Protein AF-A0A4U0UT67-F1 (afdb_monomer)

Organism: NCBI:txid329885

Secondary structure (DSSP, 8-state):
--------------------PPPPP-----------------GGGS-------EEEETTSHHHHHHT-HHHHHHHT---EEEEE-TTT--EEEEE-

Mean predicted aligned error: 19.43 Å

Radius of gyration: 29.46 Å; Cα contacts (8 Å, |Δi|>4): 71; chains: 1; bounding box: 54×54×70 Å

Foldseek 3Di:
DDDDDDDDDDDPDPPPDDDDDDDDDDDPDDPPPPDPDPDPPPPVPDDDPPPDKDKAWCPDPVNVCCPDPVVCVVVVWDDWDKDQDPPVRTIIIITD

Solvent-accessible surface area (backbone atoms only — not comparable to full-atom values): 6670 Å² total; per-residue (Å²): 139,88,84,83,83,79,84,79,78,83,79,80,80,80,81,78,78,84,79,86,75,78,91,74,81,91,67,97,66,81,90,74,71,79,70,81,72,81,69,80,78,66,69,84,75,55,82,71,84,70,85,70,72,44,80,37,48,42,89,39,74,67,28,59,46,58,73,34,69,68,50,23,58,76,72,68,40,78,46,76,47,82,43,80,39,82,89,81,76,46,41,37,31,40,32,62

Structure (mmCIF, N/CA/C/O backbone):
data_AF-A0A4U0UT67-F1
#
_entry.id   AF-A0A4U0UT67-F1
#
loop_
_atom_site.group_PDB
_atom_site.id
_atom_site.type_symbol
_atom_site.label_atom_id
_atom_site.label_alt_id
_atom_site.label_comp_id
_atom_site.label_asym_id
_atom_site.label_entity_id
_atom_site.label_seq_id
_atom_site.pdbx_PDB_ins_code
_atom_site.Cartn_x
_atom_site.Cartn_y
_atom_site.Cartn_z
_atom_site.occupancy
_atom_site.B_iso_or_equiv
_atom_site.auth_seq_id
_atom_site.auth_comp_id
_atom_site.auth_asym_id
_atom_site.auth_atom_id
_atom_site.pdbx_PDB_model_num
ATOM 1 N N . MET A 1 1 ? 13.631 -13.995 38.160 1.00 40.41 1 MET A N 1
ATOM 2 C CA . MET A 1 1 ? 13.294 -12.688 38.764 1.00 40.41 1 MET A CA 1
ATOM 3 C C . MET A 1 1 ? 11.977 -12.211 38.170 1.00 40.41 1 MET A C 1
ATOM 5 O O . MET A 1 1 ? 11.831 -12.271 36.958 1.00 40.41 1 MET A O 1
ATOM 9 N N . ARG A 1 2 ? 10.992 -11.873 39.011 1.00 42.91 2 ARG A N 1
ATOM 10 C CA . ARG A 1 2 ? 9.616 -11.524 38.617 1.00 42.91 2 ARG A CA 1
ATOM 11 C C . ARG A 1 2 ? 9.436 -10.010 38.748 1.00 42.91 2 ARG A C 1
ATOM 13 O O . ARG A 1 2 ? 9.640 -9.498 39.841 1.00 42.91 2 ARG A O 1
ATOM 20 N N . PHE A 1 3 ? 9.018 -9.328 37.685 1.00 53.97 3 PHE A N 1
ATOM 21 C CA . PHE A 1 3 ? 8.542 -7.944 37.758 1.00 53.97 3 PHE A CA 1
ATOM 22 C C . PHE A 1 3 ? 7.064 -7.911 37.355 1.00 53.97 3 PHE A C 1
A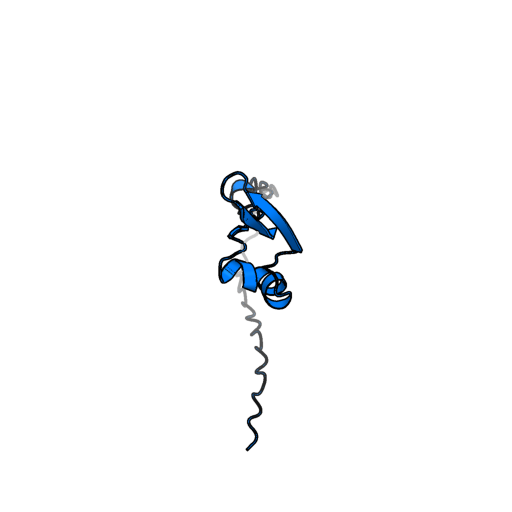TOM 24 O O . PHE A 1 3 ? 6.715 -8.030 36.185 1.00 53.97 3 PHE A O 1
ATOM 31 N N . LEU A 1 4 ? 6.201 -7.818 38.368 1.00 54.34 4 LEU A N 1
ATOM 32 C CA . LEU A 1 4 ? 4.773 -7.529 38.252 1.00 54.34 4 LEU A CA 1
ATOM 33 C C . LEU A 1 4 ? 4.615 -6.009 38.142 1.00 54.34 4 LEU A C 1
ATOM 35 O O . LEU A 1 4 ? 4.890 -5.293 39.102 1.00 54.34 4 LEU A O 1
ATOM 39 N N . VAL A 1 5 ? 4.173 -5.512 36.987 1.00 59.69 5 VAL A N 1
ATOM 40 C CA . VAL A 1 5 ? 3.782 -4.105 36.833 1.00 59.69 5 VAL A CA 1
ATOM 41 C C . VAL A 1 5 ? 2.327 -3.977 37.279 1.00 59.69 5 VAL A C 1
ATOM 43 O O . VAL A 1 5 ? 1.408 -4.441 36.609 1.00 59.69 5 VAL A O 1
ATOM 46 N N . TYR A 1 6 ? 2.132 -3.389 38.457 1.00 58.78 6 TYR A N 1
ATOM 47 C CA . TYR A 1 6 ? 0.822 -3.099 39.034 1.00 58.78 6 TYR A CA 1
ATOM 48 C C . TYR A 1 6 ? 0.089 -2.023 38.213 1.00 58.78 6 TYR A C 1
ATOM 50 O O . TYR A 1 6 ? 0.565 -0.898 38.064 1.00 58.78 6 TYR A O 1
ATOM 58 N N . LEU A 1 7 ? -1.104 -2.366 37.720 1.00 57.59 7 LEU A N 1
ATOM 59 C CA . LEU A 1 7 ? -2.083 -1.447 37.135 1.00 57.59 7 LEU A CA 1
ATOM 60 C C . LEU A 1 7 ? -2.612 -0.493 38.218 1.00 57.59 7 LEU A C 1
ATOM 62 O O . LEU A 1 7 ? -3.445 -0.861 39.044 1.00 57.59 7 LEU A O 1
ATOM 66 N N . GLY A 1 8 ? -2.129 0.749 38.212 1.00 47.41 8 GLY A N 1
ATOM 67 C CA . GLY A 1 8 ? -2.650 1.820 39.059 1.00 47.41 8 GLY A CA 1
ATOM 68 C C . GLY A 1 8 ? -3.967 2.376 38.514 1.00 47.41 8 GLY A C 1
ATOM 69 O O . GLY A 1 8 ? -3.978 3.140 37.549 1.00 47.41 8 GLY A O 1
ATOM 70 N N . ALA A 1 9 ? -5.083 2.017 39.150 1.00 58.94 9 ALA A N 1
ATOM 71 C CA . ALA A 1 9 ? -6.404 2.574 38.877 1.00 58.94 9 ALA A CA 1
ATOM 72 C C . ALA A 1 9 ? -6.436 4.090 39.168 1.00 58.94 9 ALA A C 1
ATOM 74 O O . ALA A 1 9 ? -6.280 4.530 40.309 1.00 58.94 9 ALA A O 1
ATOM 75 N N . ARG A 1 10 ? -6.665 4.913 38.135 1.00 56.28 10 ARG A N 1
ATOM 76 C CA . ARG A 1 10 ? -6.860 6.365 38.282 1.00 56.28 10 ARG A CA 1
ATOM 77 C C . ARG A 1 10 ? -8.202 6.650 38.961 1.00 56.28 10 ARG A C 1
ATOM 79 O O . ARG A 1 10 ? -9.256 6.642 38.331 1.00 56.28 10 ARG A O 1
ATOM 86 N N . LYS A 1 11 ? -8.145 6.943 40.258 1.00 58.47 11 LYS A N 1
ATOM 87 C CA . LYS A 1 11 ? -9.262 7.436 41.072 1.00 58.47 11 LYS A CA 1
ATOM 88 C C . LYS A 1 11 ? -9.643 8.851 40.598 1.00 58.47 11 LYS A C 1
ATOM 90 O O . LYS A 1 11 ? -8.900 9.801 40.833 1.00 58.47 11 LYS A O 1
ATOM 95 N N . ARG A 1 12 ? -10.780 9.012 39.906 1.00 60.66 12 ARG A N 1
ATOM 96 C CA . ARG A 1 12 ? -11.346 10.336 39.577 1.00 60.66 12 ARG A CA 1
ATOM 97 C C . ARG A 1 12 ? -11.856 10.986 40.866 1.00 60.66 12 ARG A C 1
ATOM 99 O O . ARG A 1 12 ? -12.861 10.564 41.428 1.00 60.66 12 ARG A O 1
ATOM 106 N N . SER A 1 13 ? -11.128 11.991 41.343 1.00 50.62 13 SER A N 1
ATOM 107 C CA . SER A 1 13 ? -11.555 12.872 42.429 1.00 50.62 13 SER A CA 1
ATOM 108 C C . SER A 1 13 ? -12.766 13.684 41.966 1.00 50.62 13 SER A C 1
ATOM 110 O O . SER A 1 13 ? -12.665 14.531 41.080 1.00 50.62 13 SER A O 1
ATOM 112 N N . ASN A 1 14 ? -13.925 13.365 42.536 1.00 55.22 14 ASN A N 1
ATOM 113 C CA . ASN A 1 14 ? -15.193 14.039 42.302 1.00 55.22 14 ASN A CA 1
ATOM 114 C C . ASN A 1 14 ? -15.176 15.359 43.090 1.00 55.22 14 ASN A C 1
ATOM 116 O O . ASN A 1 14 ? -15.526 15.402 44.272 1.00 55.22 14 ASN A O 1
ATOM 120 N N . ARG A 1 15 ? -14.659 16.423 42.466 1.00 48.12 15 ARG A N 1
ATOM 121 C CA . ARG A 1 15 ? -14.561 17.756 43.068 1.00 48.12 15 ARG A CA 1
ATOM 122 C C . ARG A 1 15 ? -15.968 18.354 43.145 1.00 48.12 15 ARG A C 1
ATOM 124 O O . ARG A 1 15 ? -16.426 18.997 42.209 1.00 48.12 15 ARG A O 1
ATOM 131 N N . LYS A 1 16 ? -16.662 18.112 44.259 1.00 58.12 16 LYS A N 1
ATOM 132 C CA . LYS A 1 16 ? -17.909 18.803 44.606 1.00 58.12 16 LYS A CA 1
ATOM 133 C C . LYS A 1 16 ? -17.585 20.283 44.820 1.00 58.12 16 LYS A C 1
ATOM 135 O O . LYS A 1 16 ? -16.995 20.643 45.837 1.00 58.12 16 LYS A O 1
ATOM 140 N N . SER A 1 17 ? -17.918 21.133 43.854 1.00 54.19 17 SER A N 1
ATOM 141 C CA . SER A 1 17 ? -17.946 22.581 44.053 1.00 54.19 17 SER A CA 1
ATOM 142 C C . SER A 1 17 ? -19.160 22.915 44.917 1.00 54.19 17 SER A C 1
ATOM 144 O O . SER A 1 17 ? -20.297 22.794 44.467 1.00 54.19 17 SER A O 1
ATOM 146 N N . SER A 1 18 ? -18.919 23.283 46.173 1.00 54.09 18 SER A N 1
ATOM 147 C CA . SER A 1 18 ? -19.931 23.893 47.034 1.00 54.09 18 SER A CA 1
ATOM 148 C C . SER A 1 18 ? -20.231 25.291 46.496 1.00 54.09 18 SER A C 1
ATOM 150 O O . SER A 1 18 ? -19.351 26.151 46.486 1.00 54.09 18 SER A O 1
ATOM 152 N N . LEU A 1 19 ? -21.441 25.484 45.978 1.00 52.16 19 LEU A N 1
ATOM 153 C CA . LEU A 1 19 ? -21.925 26.753 45.447 1.00 52.16 19 LEU A CA 1
ATOM 154 C C . LEU A 1 19 ? -22.695 27.451 46.575 1.00 52.16 19 LEU A C 1
ATOM 156 O 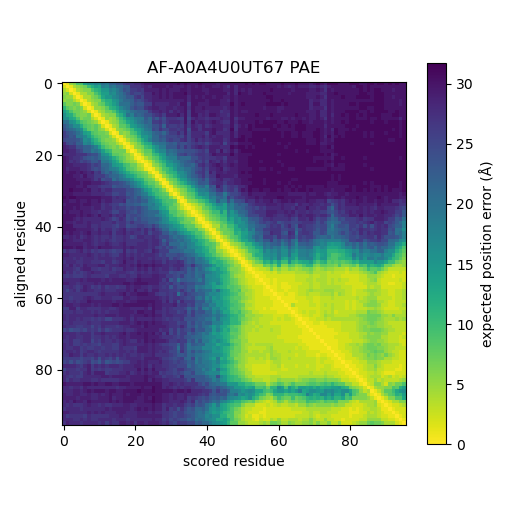O . LEU A 1 19 ? -23.841 27.113 46.859 1.00 52.16 19 LEU A O 1
ATOM 160 N N . HIS A 1 20 ? -22.037 28.381 47.268 1.00 52.00 20 HIS A N 1
ATOM 161 C CA . HIS A 1 20 ? -22.703 29.279 48.209 1.00 52.00 20 HIS A CA 1
ATOM 162 C C . HIS A 1 20 ? -23.363 30.410 47.412 1.00 52.00 20 HIS A C 1
ATOM 164 O O . HIS A 1 20 ? -22.683 31.334 46.971 1.00 52.00 20 HIS A O 1
ATOM 170 N N . HIS A 1 21 ? -24.682 30.341 47.232 1.00 48.97 21 HIS A N 1
ATOM 171 C CA . HIS A 1 21 ? -25.486 31.487 46.809 1.00 48.97 21 HIS A CA 1
ATOM 172 C C . HIS A 1 21 ? -26.056 32.192 48.051 1.00 48.97 21 HIS A C 1
ATOM 174 O O . HIS A 1 21 ? -26.717 31.533 48.855 1.00 48.97 21 HIS A O 1
ATOM 180 N N . PRO A 1 22 ? -25.830 33.505 48.245 1.00 54.06 22 PRO A N 1
ATOM 181 C CA . PRO A 1 22 ? -26.671 34.293 49.138 1.00 54.06 22 PRO A CA 1
ATOM 182 C C . PRO A 1 22 ? -28.058 34.503 48.495 1.00 54.06 22 PRO A C 1
ATOM 184 O O . PRO A 1 22 ? -28.160 34.496 47.265 1.00 54.06 22 PRO A O 1
ATOM 187 N N . PRO A 1 23 ? -29.129 34.679 49.291 1.00 54.25 23 PRO A N 1
ATOM 188 C CA . PRO A 1 23 ? -30.474 34.852 48.753 1.00 54.25 23 PRO A CA 1
ATOM 189 C C . PRO A 1 23 ? -30.576 36.202 48.031 1.00 54.25 23 PRO A C 1
ATOM 191 O O . PRO A 1 23 ? -30.396 37.253 48.645 1.00 54.25 23 PRO A O 1
ATOM 194 N N . SER A 1 24 ? -30.844 36.179 46.724 1.00 47.66 24 SER A N 1
ATOM 195 C CA . SER A 1 24 ? -31.177 37.384 45.962 1.00 47.66 24 SER A CA 1
ATOM 196 C C . SER A 1 24 ? -32.648 37.759 46.184 1.00 47.66 24 SER A C 1
ATOM 198 O O . SER A 1 24 ? -33.487 36.860 46.291 1.00 47.66 24 SER A O 1
ATOM 200 N N . PRO A 1 25 ? -32.986 39.058 46.236 1.00 47.19 25 PRO A N 1
ATOM 201 C CA . PRO A 1 25 ? -34.361 39.507 46.413 1.00 47.19 25 PRO A CA 1
ATOM 202 C C . PRO A 1 25 ? -35.207 39.122 45.195 1.00 47.19 25 PRO A C 1
ATOM 204 O O . PRO A 1 25 ? -34.744 39.199 44.057 1.00 47.19 25 PRO A O 1
ATOM 207 N N . THR A 1 26 ? -36.447 38.705 45.448 1.00 54.31 26 THR A N 1
ATOM 208 C CA . THR A 1 26 ? -37.494 38.519 44.440 1.00 54.31 26 THR A CA 1
ATOM 209 C C . THR A 1 26 ? -37.762 39.852 43.755 1.00 54.31 26 THR A C 1
ATOM 211 O O . THR A 1 26 ? -38.441 40.716 44.307 1.00 54.31 26 THR A O 1
ATOM 214 N N . ALA A 1 27 ? -37.183 40.023 42.572 1.00 48.88 27 ALA A N 1
ATOM 215 C CA . ALA A 1 27 ? -37.660 40.968 41.585 1.00 48.88 27 ALA A CA 1
ATOM 216 C C . ALA A 1 27 ? -38.643 40.208 40.692 1.00 48.88 27 ALA A C 1
ATOM 218 O O . ALA A 1 27 ? -38.265 39.210 40.078 1.00 48.88 27 ALA A O 1
ATOM 219 N N . ASP A 1 28 ? -39.891 40.670 40.658 1.00 53.22 28 ASP A N 1
ATOM 220 C CA . ASP A 1 28 ? -40.818 40.386 39.569 1.00 53.22 28 ASP A CA 1
ATOM 221 C C . ASP A 1 28 ? -40.132 40.810 38.265 1.00 53.22 28 ASP A C 1
ATOM 223 O O . ASP A 1 28 ? -40.013 41.995 37.955 1.00 53.22 28 ASP A O 1
ATOM 227 N N . ALA A 1 29 ? -39.582 39.834 37.553 1.00 51.84 29 ALA A N 1
ATOM 228 C CA . ALA A 1 29 ? -38.960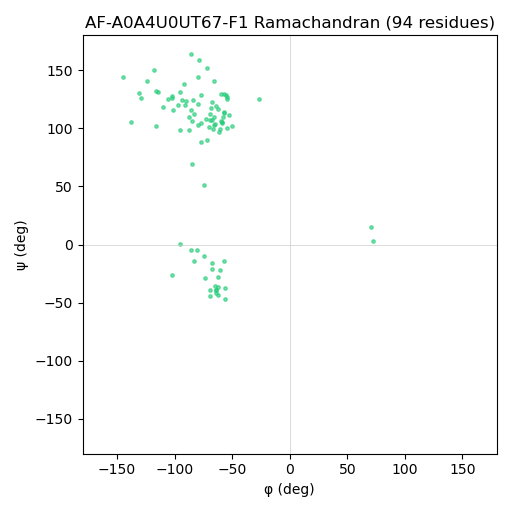 40.015 36.259 1.00 51.84 29 ALA A CA 1
ATOM 229 C C . ALA A 1 29 ? -39.417 38.849 35.389 1.00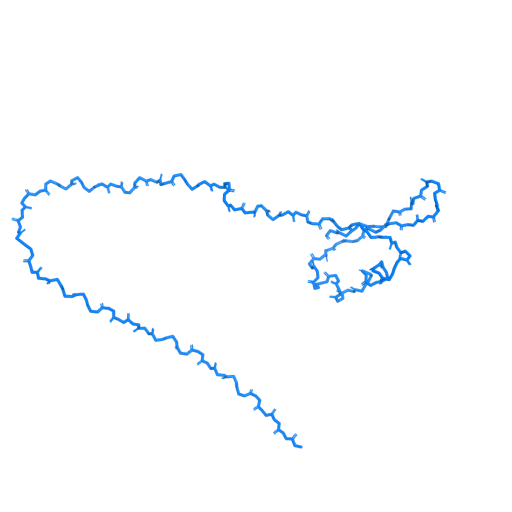 51.84 29 ALA A C 1
ATOM 231 O O . ALA A 1 29 ? -39.053 37.695 35.594 1.00 51.84 29 ALA A O 1
ATOM 232 N N . GLU A 1 30 ? -40.316 39.222 34.497 1.00 52.62 30 GLU A N 1
ATOM 233 C CA . GLU A 1 30 ? -40.933 38.487 33.409 1.00 52.62 30 GLU A CA 1
ATOM 234 C C . GLU A 1 30 ? -40.050 37.348 32.879 1.00 52.62 30 GLU A C 1
ATOM 236 O O . GLU A 1 30 ? -38.891 37.536 32.508 1.00 52.62 30 GLU A O 1
ATOM 241 N N . ASP A 1 31 ? -40.628 36.148 32.873 1.00 53.28 31 ASP A N 1
ATOM 242 C CA . ASP A 1 31 ? -40.009 34.877 32.497 1.00 53.28 31 ASP A CA 1
ATOM 243 C C . ASP A 1 31 ? -39.832 34.763 30.969 1.00 53.28 31 ASP A C 1
ATOM 245 O O . ASP A 1 31 ? -40.228 33.785 30.334 1.00 53.28 31 ASP A O 1
ATOM 249 N N . GLU A 1 32 ? -39.229 35.775 30.343 1.00 61.16 32 GLU A N 1
ATOM 250 C CA . GLU A 1 32 ? -38.628 35.638 29.019 1.00 61.16 32 GLU A CA 1
ATOM 251 C C . GLU A 1 32 ? -37.204 35.101 29.187 1.00 61.16 32 GLU A C 1
ATOM 253 O O . GLU A 1 32 ? -36.199 35.773 28.944 1.00 61.16 32 GLU A O 1
ATOM 258 N N . MET A 1 33 ? -37.109 33.837 29.614 1.00 57.72 33 MET A N 1
ATOM 259 C CA . MET A 1 33 ? -35.880 33.066 29.462 1.00 57.72 33 MET A CA 1
ATOM 260 C C . MET A 1 33 ? -35.448 33.131 27.995 1.00 57.72 33 MET A C 1
ATOM 262 O O . MET A 1 33 ? -36.083 32.535 27.120 1.00 57.72 33 MET A O 1
ATOM 266 N N . CYS A 1 34 ? -34.335 33.815 27.728 1.00 60.47 34 CYS A N 1
ATOM 267 C CA . CYS A 1 34 ? -33.598 33.688 26.479 1.00 60.47 34 CYS A CA 1
ATOM 268 C C . CYS A 1 34 ? -33.355 32.197 26.212 1.00 60.47 34 CYS A C 1
ATOM 270 O O . CYS A 1 34 ? -32.474 31.578 26.814 1.00 60.47 34 CYS A O 1
ATOM 272 N N . LYS A 1 35 ? -34.141 31.601 25.310 1.00 67.50 35 LYS A N 1
ATOM 273 C CA . LYS A 1 35 ? -33.863 30.259 24.797 1.00 67.50 35 LYS A CA 1
ATOM 274 C C . LYS A 1 35 ? -32.461 30.312 24.188 1.00 67.50 35 LYS A C 1
ATOM 276 O O . LYS A 1 35 ? -32.208 31.228 23.401 1.00 67.50 35 LYS A O 1
ATOM 281 N N . PRO A 1 36 ? -31.543 29.391 24.530 1.00 62.56 36 PRO A N 1
ATOM 282 C CA . PRO A 1 36 ? -30.241 29.366 23.889 1.00 62.56 36 PRO A CA 1
ATOM 283 C C . PRO A 1 36 ? -30.479 29.221 22.389 1.00 62.56 36 PRO A C 1
ATOM 285 O O . PRO A 1 36 ? -31.041 28.225 21.930 1.00 62.56 36 PRO A O 1
ATOM 288 N N . VAL A 1 37 ? -30.116 30.262 21.641 1.00 65.38 37 VAL A N 1
ATOM 289 C CA . VAL A 1 37 ? -30.132 30.228 20.183 1.00 65.38 37 VAL A CA 1
ATOM 290 C C . VAL A 1 37 ? -29.282 29.021 19.791 1.00 65.38 37 VAL A C 1
ATOM 292 O O . VAL A 1 37 ? -28.164 28.901 20.303 1.00 65.38 37 VAL A O 1
ATOM 295 N N . PRO A 1 38 ? -29.780 28.092 18.958 1.00 63.88 38 PRO A N 1
ATOM 296 C CA . PRO A 1 38 ? -28.931 27.034 18.450 1.00 63.88 38 PRO A CA 1
ATOM 297 C C . PRO A 1 38 ? -27.802 27.720 17.687 1.00 63.88 38 PRO A C 1
ATOM 299 O O . PRO A 1 38 ? -28.018 28.287 16.618 1.00 63.88 38 PRO A O 1
ATOM 302 N N . PHE A 1 39 ? -26.603 27.728 18.270 1.00 62.44 39 PHE A N 1
ATOM 303 C CA . PHE A 1 39 ? -25.409 28.098 17.532 1.00 62.44 39 PHE A CA 1
ATOM 304 C C . PHE A 1 39 ? -25.380 27.183 16.308 1.00 62.44 39 PHE A C 1
ATOM 306 O O . PHE A 1 39 ? -25.472 25.962 16.489 1.00 62.44 39 PHE A O 1
ATOM 313 N N . PRO A 1 40 ? -25.307 27.719 15.079 1.00 62.53 40 PRO A N 1
ATOM 314 C CA . PRO A 1 40 ? -25.061 26.875 13.928 1.00 62.53 40 PRO A CA 1
ATOM 315 C C . PRO A 1 40 ? -23.733 26.176 14.202 1.00 62.53 40 PRO A C 1
ATOM 317 O O . PRO A 1 40 ? -22.683 26.810 14.281 1.00 62.53 40 PRO A O 1
ATOM 320 N N . VAL A 1 41 ? -23.790 24.869 14.460 1.00 61.50 41 VAL A N 1
ATOM 321 C CA . VAL A 1 41 ? -22.585 24.060 14.580 1.00 61.50 41 VAL A CA 1
ATOM 322 C C . VAL A 1 41 ? -21.989 24.060 13.183 1.00 61.50 41 VAL A C 1
ATOM 324 O O . VAL A 1 41 ? -22.475 23.358 12.303 1.00 61.50 41 VAL A O 1
ATOM 327 N N . GLU A 1 42 ? -20.990 24.909 12.955 1.00 64.88 42 GLU A N 1
ATOM 328 C CA . GLU A 1 42 ? -20.235 24.930 11.711 1.00 64.88 42 GLU A CA 1
ATOM 329 C C . GLU A 1 42 ? -19.553 23.567 11.541 1.00 64.88 42 GLU A C 1
ATOM 331 O O . GLU A 1 42 ? -18.479 23.287 12.084 1.00 64.88 42 GLU A O 1
ATOM 336 N N . GLU A 1 43 ? -20.207 22.696 10.771 1.00 60.53 43 GLU A N 1
ATOM 337 C CA . GLU A 1 43 ? -19.730 21.360 10.392 1.00 60.53 43 GLU A CA 1
ATOM 338 C C . GLU A 1 43 ? -18.369 21.397 9.672 1.00 60.53 43 GLU A C 1
ATOM 340 O O . GLU A 1 43 ? -17.683 20.382 9.586 1.00 60.53 43 GLU A O 1
ATOM 345 N N . TRP A 1 44 ? -17.940 22.581 9.231 1.00 56.88 44 TRP A N 1
ATOM 346 C CA . TRP A 1 44 ? -16.640 22.901 8.639 1.00 56.88 44 TRP A CA 1
ATOM 347 C C . TRP A 1 44 ? -15.446 22.638 9.567 1.00 56.88 44 TRP A C 1
ATOM 349 O O . TRP A 1 44 ? -14.324 22.475 9.092 1.00 56.88 44 TRP A O 1
ATOM 359 N N . SER A 1 45 ? -15.673 22.590 10.883 1.00 60.75 45 SER A N 1
ATOM 360 C CA . SER A 1 45 ? -14.622 22.396 11.893 1.00 60.75 45 SER A CA 1
ATOM 361 C C . SER A 1 45 ? -14.241 20.934 12.125 1.00 60.75 45 SER A C 1
ATOM 363 O O . SER A 1 45 ? -13.210 20.655 12.743 1.00 60.75 45 SER A O 1
ATOM 365 N N . ARG A 1 46 ? -15.050 19.980 11.646 1.00 62.84 46 ARG A N 1
ATOM 366 C CA . ARG A 1 46 ? -14.709 18.562 11.760 1.00 62.84 46 ARG A CA 1
ATOM 367 C C . ARG A 1 46 ? -13.830 18.190 10.573 1.00 62.84 46 ARG A C 1
ATOM 369 O O . ARG A 1 46 ? -14.331 18.225 9.448 1.00 62.84 46 ARG A O 1
ATOM 376 N N . PRO A 1 47 ? -12.555 17.808 10.780 1.00 60.56 47 PRO A N 1
ATOM 377 C CA . PRO A 1 47 ? -11.788 17.215 9.701 1.00 60.56 47 PRO A CA 1
ATOM 378 C C . PRO A 1 47 ? -12.576 15.997 9.228 1.00 60.56 47 PRO A C 1
ATOM 380 O O . PRO A 1 47 ? -12.781 15.044 9.985 1.00 60.56 47 PRO A O 1
ATOM 383 N N . LYS A 1 48 ? -13.093 16.065 7.997 1.00 63.47 48 LYS A N 1
ATOM 384 C CA . LYS A 1 48 ? -13.665 14.888 7.350 1.00 63.47 48 LYS A CA 1
ATOM 385 C C . LYS A 1 48 ? -12.564 13.831 7.385 1.00 63.47 48 LYS A C 1
ATOM 387 O O . LYS A 1 48 ? -11.436 14.172 7.022 1.00 63.47 48 LYS A O 1
ATOM 392 N N . PRO A 1 49 ? -12.837 12.604 7.859 1.00 61.97 49 PRO A N 1
ATOM 393 C CA . PRO A 1 49 ? -11.853 11.542 7.766 1.00 61.97 49 PRO A CA 1
ATOM 394 C C . PRO A 1 49 ? -11.546 11.384 6.279 1.00 61.97 49 PRO A C 1
ATOM 396 O O . PRO A 1 49 ? -12.397 10.941 5.512 1.00 61.97 49 PRO A O 1
ATOM 399 N N . ALA A 1 50 ? -10.383 11.872 5.854 1.00 64.00 50 ALA A N 1
ATOM 400 C CA . ALA A 1 50 ? -9.930 11.671 4.497 1.00 64.00 50 ALA A CA 1
ATOM 401 C C . ALA A 1 50 ? -9.727 10.165 4.354 1.00 64.00 50 ALA A C 1
ATOM 403 O O . ALA A 1 50 ? -8.961 9.577 5.120 1.00 64.00 50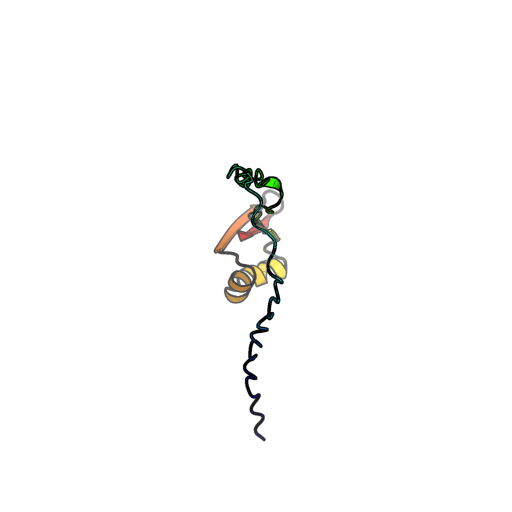 ALA A O 1
ATOM 404 N N . GLU A 1 51 ? -10.456 9.538 3.434 1.00 68.50 51 GLU A N 1
ATOM 405 C CA . GLU A 1 51 ? -10.140 8.181 3.005 1.00 68.50 51 GLU A CA 1
ATOM 406 C C . GLU A 1 51 ? -8.709 8.229 2.464 1.00 68.50 51 GLU A C 1
ATOM 408 O O . GLU A 1 51 ? -8.432 8.860 1.443 1.00 68.50 51 GLU A O 1
ATOM 413 N N . MET A 1 52 ? -7.770 7.700 3.248 1.00 70.50 52 MET A N 1
ATOM 414 C CA . MET A 1 52 ? -6.351 7.853 2.974 1.00 70.50 52 MET A CA 1
ATOM 415 C C . MET A 1 52 ? -5.932 6.723 2.045 1.00 70.50 52 MET A C 1
ATOM 417 O O . MET A 1 52 ? -5.715 5.597 2.476 1.00 70.50 52 MET A O 1
ATOM 421 N N . GLU A 1 53 ? -5.857 7.031 0.756 1.00 83.75 53 GLU A N 1
ATOM 422 C CA . GLU A 1 53 ? -5.354 6.105 -0.250 1.00 83.75 53 GLU A CA 1
ATOM 423 C C . GLU A 1 53 ? -3.827 6.186 -0.309 1.00 83.75 53 GLU A C 1
ATOM 425 O O . GLU A 1 53 ? -3.254 7.263 -0.501 1.00 83.75 53 GLU A O 1
ATOM 430 N N . LEU A 1 54 ? -3.153 5.050 -0.141 1.00 84.25 54 LEU A N 1
ATOM 431 C CA . LEU A 1 54 ? -1.696 4.977 -0.181 1.00 84.25 54 LEU A CA 1
ATOM 432 C C . LEU A 1 54 ? -1.237 4.243 -1.443 1.00 84.25 54 LEU A C 1
ATOM 434 O O . LEU A 1 54 ? -1.533 3.064 -1.621 1.00 84.25 54 LEU A O 1
ATOM 438 N N . LEU A 1 55 ? -0.483 4.935 -2.297 1.00 88.94 55 LEU A N 1
ATOM 439 C CA . LEU A 1 55 ? 0.154 4.359 -3.481 1.00 88.94 55 LEU A CA 1
ATOM 440 C C . LEU A 1 55 ? 1.608 4.000 -3.170 1.00 88.94 55 LEU A C 1
ATOM 442 O O . LEU A 1 55 ? 2.404 4.872 -2.823 1.00 88.94 55 LEU A O 1
ATOM 446 N N . VAL A 1 56 ? 1.961 2.721 -3.305 1.00 90.12 56 VAL A N 1
ATOM 447 C CA . VAL A 1 56 ? 3.294 2.202 -2.969 1.00 90.12 56 VAL A CA 1
ATOM 448 C C . VAL A 1 56 ? 3.836 1.345 -4.110 1.00 90.12 56 VAL A C 1
ATOM 450 O O . VAL A 1 56 ? 3.138 0.440 -4.557 1.00 90.12 56 VAL A O 1
ATOM 453 N N . PRO A 1 57 ? 5.076 1.552 -4.584 1.00 90.94 57 PRO A N 1
ATOM 454 C CA . PRO A 1 57 ? 5.690 0.645 -5.551 1.00 90.94 57 PRO A CA 1
ATOM 455 C 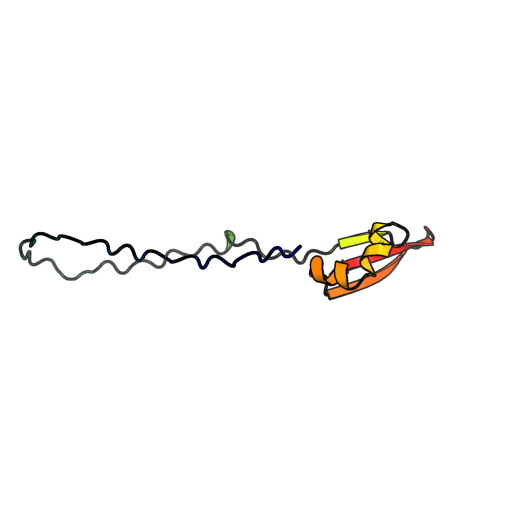C . PRO A 1 57 ? 5.784 -0.776 -4.982 1.00 90.94 57 PRO A C 1
ATOM 457 O O . PRO A 1 57 ? 6.290 -0.960 -3.871 1.00 90.94 57 PRO A O 1
ATOM 460 N N . ALA A 1 58 ? 5.329 -1.779 -5.731 1.00 90.56 58 ALA A N 1
ATOM 461 C CA . ALA A 1 58 ? 5.284 -3.166 -5.266 1.00 90.56 58 ALA A CA 1
ATOM 462 C C . ALA A 1 58 ? 6.681 -3.722 -4.946 1.00 90.56 58 ALA A C 1
ATOM 464 O O . ALA A 1 58 ? 6.845 -4.427 -3.955 1.00 90.56 58 ALA A O 1
ATOM 465 N N . ASP A 1 59 ? 7.686 -3.331 -5.731 1.00 90.19 59 ASP A N 1
ATOM 466 C CA . ASP A 1 59 ? 9.064 -3.820 -5.601 1.00 90.19 59 ASP A CA 1
ATOM 467 C C . ASP A 1 59 ? 9.855 -3.110 -4.486 1.00 90.19 59 ASP A C 1
ATOM 469 O O . ASP A 1 59 ? 10.989 -3.476 -4.183 1.00 90.19 59 ASP A O 1
ATOM 473 N N . SER A 1 60 ? 9.266 -2.095 -3.846 1.00 90.69 60 SER A N 1
ATOM 474 C CA . SER A 1 60 ? 9.884 -1.397 -2.716 1.00 90.69 60 SER A CA 1
ATOM 475 C C . SER A 1 60 ? 9.756 -2.192 -1.414 1.00 90.69 60 SER A C 1
ATOM 477 O O . SER A 1 60 ? 8.847 -3.007 -1.247 1.00 90.69 60 SER A O 1
ATOM 479 N N . GLU A 1 61 ? 10.616 -1.913 -0.433 1.00 90.81 61 GLU A N 1
ATOM 480 C CA . GLU A 1 61 ? 10.518 -2.501 0.913 1.00 90.81 61 GLU A CA 1
ATOM 481 C C . GLU A 1 61 ? 9.150 -2.225 1.566 1.00 90.81 61 GLU A C 1
ATOM 483 O O . GLU A 1 61 ? 8.561 -3.093 2.213 1.00 90.81 61 GLU A O 1
ATOM 488 N N . ALA A 1 62 ? 8.593 -1.032 1.336 1.00 87.25 62 ALA A N 1
ATOM 489 C CA . ALA A 1 62 ? 7.253 -0.677 1.788 1.00 87.25 62 ALA A CA 1
ATOM 490 C C . ALA A 1 62 ? 6.171 -1.545 1.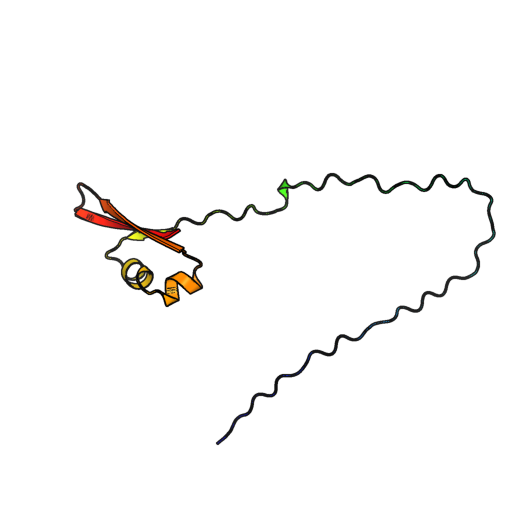120 1.00 87.25 62 ALA A C 1
ATOM 492 O O . ALA A 1 62 ? 5.239 -1.978 1.797 1.00 87.25 62 ALA A O 1
ATOM 493 N N . GLY A 1 63 ? 6.318 -1.851 -0.174 1.00 89.94 63 GLY A N 1
ATOM 494 C CA . GLY A 1 63 ? 5.408 -2.723 -0.920 1.00 89.94 63 GLY A CA 1
ATOM 495 C C . GLY A 1 63 ? 5.379 -4.149 -0.370 1.00 89.94 63 GLY A C 1
ATOM 496 O O . GLY A 1 63 ? 4.303 -4.700 -0.138 1.00 89.94 63 GLY A O 1
ATOM 497 N N . HIS A 1 64 ? 6.547 -4.707 -0.045 1.00 89.00 64 HIS A N 1
ATOM 498 C CA . HIS A 1 64 ? 6.659 -6.026 0.587 1.00 89.00 64 HIS A CA 1
ATOM 499 C C . HIS A 1 64 ? 6.022 -6.053 1.987 1.00 89.00 64 HIS A C 1
ATOM 501 O O . HIS A 1 64 ? 5.351 -7.020 2.352 1.00 89.00 64 HIS A O 1
ATOM 507 N N . ASN A 1 65 ? 6.184 -4.978 2.764 1.00 88.62 65 ASN A N 1
ATOM 508 C CA . ASN A 1 65 ? 5.622 -4.868 4.111 1.00 88.62 65 ASN A CA 1
ATOM 509 C C . ASN A 1 65 ? 4.104 -4.648 4.124 1.00 88.62 65 ASN A C 1
ATOM 511 O O . ASN A 1 65 ? 3.437 -5.090 5.059 1.00 88.62 65 ASN A O 1
ATOM 515 N N . ILE A 1 66 ? 3.541 -4.016 3.094 1.00 86.62 66 ILE A N 1
ATOM 516 C CA . ILE A 1 66 ? 2.091 -3.815 2.968 1.00 86.62 66 ILE A CA 1
ATOM 517 C C . ILE A 1 66 ? 1.334 -5.127 2.754 1.00 86.62 66 ILE A C 1
ATOM 519 O O . ILE A 1 66 ? 0.160 -5.216 3.085 1.00 86.62 66 ILE A O 1
ATOM 523 N N . LEU A 1 67 ? 1.998 -6.181 2.281 1.00 81.75 67 LEU A N 1
ATOM 524 C CA . LEU A 1 67 ? 1.396 -7.514 2.196 1.00 81.75 67 LEU A CA 1
ATOM 525 C C . LEU A 1 67 ? 1.287 -8.202 3.570 1.00 81.75 67 LEU A C 1
ATOM 527 O O . LEU A 1 67 ? 0.638 -9.241 3.695 1.00 81.75 67 LEU A O 1
ATOM 531 N N . ASN A 1 68 ? 1.900 -7.642 4.620 1.00 90.38 68 ASN A N 1
ATOM 532 C CA . ASN A 1 68 ? 1.831 -8.193 5.966 1.00 90.38 68 ASN A CA 1
ATOM 533 C C . ASN A 1 68 ? 0.500 -7.815 6.649 1.00 90.38 68 ASN A C 1
ATOM 535 O O . ASN A 1 68 ? 0.252 -6.632 6.902 1.00 90.38 68 ASN A O 1
ATOM 539 N N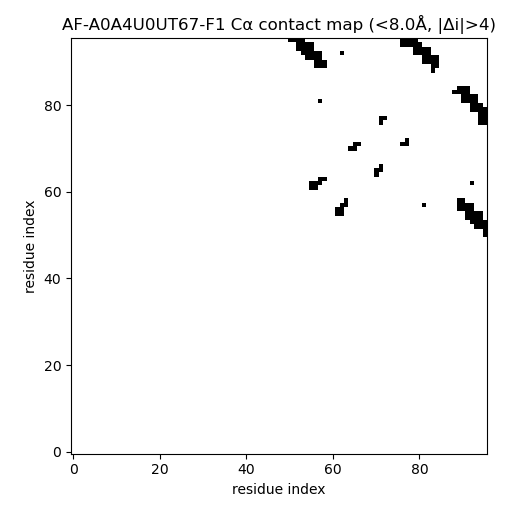 . PRO A 1 69 ? -0.321 -8.792 7.077 1.00 88.25 69 PRO A N 1
ATOM 540 C CA . PRO A 1 69 ? -1.622 -8.518 7.690 1.00 88.25 69 PRO A CA 1
ATOM 541 C C . PRO A 1 69 ? -1.528 -7.712 8.995 1.00 88.25 69 PRO A C 1
ATOM 543 O O . PRO A 1 69 ? -2.444 -6.958 9.321 1.00 88.25 69 PRO A O 1
ATOM 546 N N . LYS A 1 70 ? -0.418 -7.818 9.740 1.00 91.00 70 LYS A N 1
ATOM 547 C CA . LYS A 1 70 ? -0.208 -7.020 10.960 1.00 91.00 70 LYS A CA 1
ATOM 548 C C . LYS A 1 70 ? -0.008 -5.539 10.638 1.00 91.00 70 LYS A C 1
ATOM 550 O O . LYS A 1 70 ? -0.510 -4.690 11.368 1.00 91.00 70 LYS A O 1
ATOM 555 N N . VAL A 1 71 ? 0.714 -5.243 9.557 1.00 87.94 71 VAL A N 1
ATOM 556 C CA . VAL A 1 71 ? 0.975 -3.872 9.096 1.00 87.94 71 VAL A CA 1
ATOM 557 C C . VAL A 1 71 ? -0.314 -3.249 8.570 1.00 87.94 71 VAL A C 1
ATOM 559 O O . VAL A 1 71 ? -0.651 -2.140 8.971 1.00 87.94 71 VAL A O 1
ATOM 562 N N . LEU A 1 72 ? -1.085 -3.994 7.772 1.00 87.19 72 LEU A N 1
ATOM 563 C CA . LEU A 1 72 ? -2.395 -3.553 7.283 1.00 87.19 72 LEU A CA 1
ATOM 564 C C . LEU A 1 72 ? -3.339 -3.177 8.428 1.00 87.19 72 LEU A C 1
ATOM 566 O O . LEU A 1 72 ? -3.908 -2.088 8.427 1.00 87.19 72 LEU A O 1
ATOM 570 N N . HIS A 1 73 ? -3.428 -4.026 9.455 1.00 86.50 73 HIS A N 1
ATOM 571 C CA . HIS A 1 73 ? -4.256 -3.755 10.628 1.00 86.50 73 HIS A CA 1
ATOM 572 C C . HIS A 1 73 ? -3.788 -2.522 11.420 1.00 86.50 73 HIS A C 1
ATOM 574 O O . HIS A 1 73 ? -4.614 -1.730 11.865 1.00 86.50 73 HIS A O 1
ATOM 580 N N . LEU A 1 74 ? -2.473 -2.341 11.601 1.00 88.00 74 LEU A N 1
ATOM 581 C CA . LEU A 1 74 ? -1.912 -1.171 12.293 1.00 88.00 74 LEU A CA 1
ATOM 582 C C . LEU A 1 74 ? -2.175 0.140 11.544 1.00 88.00 74 LEU A C 1
ATOM 584 O O . LEU A 1 74 ? -2.400 1.166 12.181 1.00 88.00 74 LEU A O 1
ATOM 588 N N . LEU A 1 75 ? -2.152 0.097 10.213 1.00 83.19 75 LEU A N 1
ATOM 589 C CA . LEU A 1 75 ? -2.403 1.252 9.352 1.00 83.19 75 LEU A CA 1
ATOM 590 C C . LEU A 1 75 ? -3.896 1.475 9.067 1.00 83.19 75 LEU A C 1
ATOM 592 O O . LEU A 1 75 ? -4.250 2.466 8.437 1.00 83.19 75 LEU A O 1
ATOM 596 N N . GLY A 1 76 ? -4.774 0.577 9.524 1.00 86.38 76 GLY A N 1
ATOM 597 C CA . GLY A 1 76 ? -6.211 0.648 9.258 1.00 86.38 76 GLY A CA 1
ATOM 598 C C . GLY A 1 76 ? -6.597 0.357 7.804 1.00 86.38 76 GLY A C 1
ATOM 599 O O . GLY A 1 76 ? -7.732 0.636 7.424 1.00 86.38 76 GLY A O 1
ATOM 600 N N . ILE A 1 77 ? -5.684 -0.221 7.019 1.00 87.50 77 ILE A N 1
ATOM 601 C CA . ILE A 1 77 ? -5.890 -0.576 5.613 1.00 87.50 77 ILE A CA 1
ATOM 602 C C . ILE A 1 77 ? -6.738 -1.847 5.553 1.00 87.50 77 ILE A C 1
ATOM 604 O O . ILE A 1 77 ? -6.421 -2.861 6.184 1.00 87.50 77 ILE A O 1
ATOM 608 N N . ARG A 1 78 ? -7.817 -1.808 4.777 1.00 88.19 78 ARG A N 1
ATOM 609 C CA . ARG A 1 78 ? -8.774 -2.912 4.612 1.00 88.19 78 ARG A CA 1
ATOM 610 C C . ARG A 1 78 ? -8.575 -3.669 3.311 1.00 88.19 78 ARG A C 1
ATOM 612 O O . ARG A 1 78 ? -8.945 -4.839 3.227 1.00 88.19 78 ARG A O 1
ATOM 619 N N . SER A 1 79 ? -8.025 -3.013 2.298 1.00 88.75 79 SER A N 1
ATOM 620 C CA . SER A 1 79 ? -7.858 -3.579 0.967 1.00 88.75 79 SER A CA 1
ATOM 621 C C . SER A 1 79 ? -6.575 -3.092 0.312 1.00 88.75 79 SER A C 1
ATOM 623 O O . SER A 1 79 ? -6.162 -1.948 0.482 1.00 88.75 79 SER A O 1
ATOM 625 N N . VAL A 1 80 ? -5.950 -3.981 -0.455 1.00 89.88 80 VAL A N 1
ATOM 626 C CA . VAL A 1 80 ? -4.780 -3.668 -1.272 1.00 89.88 80 VAL A CA 1
ATOM 627 C C . VAL A 1 80 ? -5.054 -4.164 -2.682 1.00 89.88 80 VAL A C 1
ATOM 629 O O . VAL A 1 80 ? -5.382 -5.334 -2.873 1.00 89.88 80 VAL A O 1
ATOM 632 N N . VAL A 1 81 ? -4.923 -3.280 -3.665 1.00 91.75 81 VAL A N 1
ATOM 633 C CA . VAL A 1 81 ? -5.089 -3.597 -5.087 1.00 91.75 81 VAL A CA 1
ATOM 634 C C . VAL A 1 81 ? -3.752 -3.409 -5.787 1.00 91.75 81 VAL A C 1
ATOM 636 O O . VAL A 1 81 ? -3.101 -2.382 -5.611 1.00 91.75 81 VAL A O 1
ATOM 639 N N . LYS A 1 82 ? -3.333 -4.396 -6.581 1.00 91.75 82 LYS A N 1
ATOM 640 C CA . LYS A 1 82 ? -2.110 -4.328 -7.384 1.00 91.75 82 LYS A CA 1
ATOM 641 C C . LYS A 1 82 ? -2.441 -3.878 -8.805 1.00 91.75 82 LYS A C 1
ATOM 643 O O . LYS A 1 82 ? -3.320 -4.452 -9.441 1.00 91.75 82 LYS A O 1
ATOM 648 N N . PHE A 1 83 ? -1.699 -2.896 -9.297 1.00 90.31 83 PHE A N 1
ATOM 649 C CA . PHE A 1 83 ? -1.746 -2.403 -10.667 1.00 90.31 83 PHE A CA 1
ATOM 650 C C . PHE A 1 83 ? -0.410 -2.657 -11.348 1.00 90.31 83 PHE A C 1
ATOM 652 O O . PHE A 1 83 ? 0.634 -2.308 -10.798 1.00 90.31 83 PHE A O 1
ATOM 659 N N . ASP A 1 84 ? -0.439 -3.211 -12.554 1.00 89.19 84 ASP A N 1
ATOM 660 C CA . ASP A 1 84 ? 0.751 -3.320 -13.391 1.00 89.19 84 ASP A CA 1
ATOM 661 C C . ASP A 1 84 ? 0.863 -2.068 -14.267 1.00 89.19 84 ASP A C 1
ATOM 663 O O . ASP A 1 84 ? -0.065 -1.697 -14.990 1.00 89.19 84 ASP A O 1
ATOM 667 N N . THR A 1 85 ? 1.995 -1.376 -14.166 1.00 80.31 85 THR A N 1
ATOM 668 C CA . THR A 1 85 ? 2.273 -0.162 -14.937 1.00 80.31 85 THR A CA 1
ATOM 669 C C . THR A 1 85 ? 2.903 -0.530 -16.275 1.00 80.31 85 THR A C 1
ATOM 671 O O . THR A 1 85 ? 4.050 -0.972 -16.360 1.00 80.31 85 THR A O 1
ATOM 674 N N . LEU A 1 86 ? 2.145 -0.333 -17.351 1.00 79.31 86 LEU A N 1
ATOM 675 C CA . LEU A 1 86 ? 2.668 -0.327 -18.715 1.00 79.31 86 LEU A CA 1
ATOM 676 C C . LEU A 1 86 ? 3.045 1.117 -19.090 1.00 79.31 86 LEU A C 1
ATOM 678 O O . LEU A 1 86 ? 2.277 2.026 -18.771 1.00 79.31 86 LEU A O 1
ATOM 682 N N . PRO A 1 87 ? 4.181 1.375 -19.767 1.00 74.69 87 PRO A N 1
ATOM 683 C CA . PRO A 1 87 ? 5.146 0.425 -20.333 1.00 74.69 87 PRO A CA 1
ATOM 684 C C . PRO A 1 87 ? 6.355 0.108 -19.427 1.00 74.69 87 PRO A C 1
ATOM 686 O O . PRO A 1 87 ? 7.222 -0.656 -19.835 1.00 74.69 87 PRO A O 1
ATOM 689 N N . SER A 1 88 ? 6.453 0.688 -18.225 1.00 73.00 88 SER A N 1
ATOM 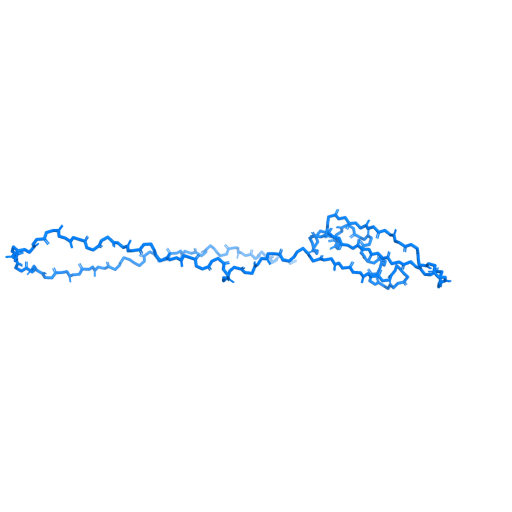690 C CA . SER A 1 88 ? 7.624 0.559 -17.337 1.00 73.00 88 SER A CA 1
ATOM 691 C C . SER A 1 88 ? 7.853 -0.845 -16.768 1.00 73.00 88 SER A C 1
ATOM 693 O O . SER A 1 88 ? 8.935 -1.109 -16.253 1.00 73.00 88 SER A O 1
ATOM 695 N N . GLY A 1 89 ? 6.856 -1.733 -16.826 1.00 77.81 89 GLY A N 1
ATOM 696 C CA . GLY A 1 89 ? 6.954 -3.109 -16.326 1.00 77.81 89 GLY A CA 1
ATOM 697 C C . GLY A 1 89 ? 6.974 -3.231 -14.799 1.00 77.81 89 GLY A C 1
ATOM 698 O O . GLY A 1 89 ? 7.098 -4.338 -14.288 1.00 77.81 89 GLY A O 1
ATOM 699 N N . GLY A 1 90 ? 6.846 -2.119 -14.070 1.00 84.69 90 GLY A N 1
ATOM 700 C CA . GLY A 1 90 ? 6.733 -2.111 -12.611 1.00 84.69 90 GLY A CA 1
ATOM 701 C C . GLY A 1 90 ? 5.290 -2.295 -12.156 1.00 84.69 90 GLY A C 1
ATOM 702 O O . GLY A 1 90 ? 4.358 -2.064 -12.927 1.00 84.69 90 GLY A O 1
ATOM 703 N N . SER A 1 91 ? 5.084 -2.630 -10.888 1.00 88.25 91 SER A N 1
ATOM 704 C CA . SER A 1 91 ? 3.744 -2.673 -10.293 1.00 88.25 91 SER A CA 1
ATOM 705 C C . SER A 1 91 ? 3.606 -1.672 -9.143 1.00 88.25 91 SER A C 1
ATOM 707 O O . SER A 1 91 ? 4.568 -1.378 -8.433 1.00 88.25 91 SER A O 1
ATOM 709 N N . VAL A 1 92 ? 2.395 -1.167 -8.922 1.00 90.25 92 VAL A N 1
ATOM 710 C CA . VAL A 1 92 ? 2.039 -0.264 -7.816 1.00 90.25 92 VAL A CA 1
ATOM 711 C C . VAL A 1 92 ? 0.896 -0.881 -7.016 1.00 90.25 92 VAL A C 1
ATOM 713 O O . VAL A 1 92 ? -0.015 -1.486 -7.573 1.00 90.25 92 VAL A O 1
ATOM 716 N N . LEU A 1 93 ? 0.951 -0.745 -5.700 1.00 89.69 93 LEU A N 1
ATOM 717 C CA . LEU A 1 93 ? -0.073 -1.161 -4.756 1.00 89.69 93 LEU A CA 1
ATOM 718 C C . LEU A 1 93 ? -0.867 0.066 -4.313 1.00 89.69 93 LEU A C 1
ATOM 720 O O . LEU A 1 93 ? -0.279 1.049 -3.868 1.00 89.69 93 LEU A O 1
ATOM 724 N N . LEU A 1 94 ? -2.188 -0.005 -4.414 1.00 88.38 94 LEU A N 1
ATOM 725 C CA . LEU A 1 94 ? -3.120 0.948 -3.823 1.00 88.38 94 LEU A CA 1
ATOM 726 C C . LEU A 1 94 ? -3.696 0.334 -2.555 1.00 88.38 94 LEU A C 1
ATOM 728 O O . LEU A 1 94 ? -4.398 -0.675 -2.623 1.00 88.38 94 LEU A O 1
ATOM 732 N N . ALA A 1 95 ? -3.405 0.947 -1.419 1.00 87.06 95 ALA A N 1
ATOM 733 C CA . ALA A 1 95 ? -3.914 0.554 -0.118 1.00 87.06 95 ALA A CA 1
ATOM 734 C C . ALA A 1 95 ? -5.057 1.496 0.293 1.00 87.06 95 ALA A C 1
ATOM 736 O O . ALA A 1 95 ? -4.867 2.714 0.285 1.00 87.06 95 ALA A O 1
ATOM 737 N N . LYS A 1 96 ? -6.219 0.928 0.633 1.00 84.56 96 LYS A N 1
ATOM 738 C CA . LYS A 1 96 ? -7.394 1.629 1.178 1.00 84.56 96 LYS A CA 1
ATOM 739 C C . LYS A 1 96 ? -7.834 1.014 2.494 1.00 84.56 96 LYS A C 1
ATOM 741 O O . LYS A 1 96 ? -7.889 -0.238 2.552 1.00 84.56 96 LYS A O 1
#

Sequence (96 aa):
MRFLVYLGARKRSNRKSSLHHPPSPTADAEDEMCKPVPFPVEEWSRPKPAEMELLVPADSEAGHNILNPKVLHLLGIRSVVKFDTLPSGGSVLLAK

pLDDT: mean 70.71, std 15.98, range [40.41, 91.75]

Nearest PDB structures (foldseek):
  7b90-assembly1_E  TM=5.214E-01  e=2.969E+00  Thermus thermophilus HB8
  6xu7-assembly1_CX  TM=3.337E-01  e=1.917E+00  Drosophila melanogaster
  6u9d-assembly2_S-2  TM=3.115E-01  e=1.163E+00  Saccharomyces cerevisiae
  4v6w-assembly1_CX  TM=2.653E-01  e=1.163E+00  Drosophila melanogaster